Protein AF-A0A5B7HG41-F1 (afdb_monomer)

pLDDT: mean 73.23, std 20.16, range [29.34, 95.5]

Nearest PDB structures (foldseek):
  2it9-assembly1_A  TM=3.287E-01  e=5.854E-01  Prochlorococcus marinus str. NATL2A
  6t9a-assembly1_C  TM=4.843E-01  e=8.654E+00  Ralstonia solanacearum
  6t9b-assembly2_E  TM=4.792E-01  e=8.654E+00  Ralstonia solanacearum

Foldseek 3Di:
DDWDDDDDDDDDDDDDDDDDDDDDDDDAWDWDQGPVGDIWIGGQADPVQAVVQVCVVVVVVVVPDPFDKDWDWDADPHTIKIWIAGPPDGDIWIWDDDPRHTDTD

Structure (mmCIF, N/CA/C/O backbone):
data_AF-A0A5B7HG41-F1
#
_entry.id   AF-A0A5B7HG41-F1
#
loop_
_atom_site.group_PDB
_atom_site.id
_atom_site.type_symbol
_atom_site.label_atom_id
_atom_site.label_alt_id
_atom_site.label_comp_id
_atom_site.label_asym_id
_atom_site.label_entity_id
_atom_site.label_seq_id
_atom_site.pdbx_PDB_ins_code
_atom_site.Cartn_x
_atom_site.Cartn_y
_atom_site.Cartn_z
_atom_site.occupancy
_atom_site.B_iso_or_equiv
_atom_site.auth_seq_id
_atom_site.auth_comp_id
_atom_site.auth_asym_id
_atom_site.auth_atom_id
_atom_site.pdbx_PDB_model_num
ATOM 1 N N . MET A 1 1 ? 13.285 -18.397 5.730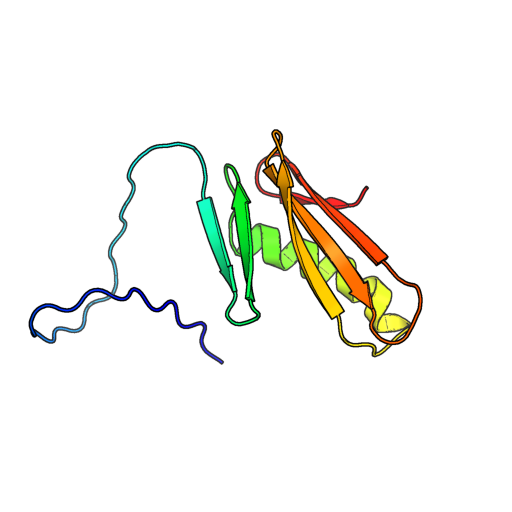 1.00 35.44 1 MET A N 1
ATOM 2 C CA . MET A 1 1 ? 12.002 -18.015 5.093 1.00 35.44 1 MET A CA 1
ATOM 3 C C . MET A 1 1 ? 12.424 -17.240 3.873 1.00 35.44 1 MET A C 1
ATOM 5 O O . MET A 1 1 ? 12.718 -16.057 3.974 1.00 35.44 1 MET A O 1
ATOM 9 N N . ASP A 1 2 ? 12.614 -17.965 2.782 1.00 29.70 2 ASP A N 1
ATOM 10 C CA . ASP A 1 2 ? 13.427 -17.530 1.655 1.00 29.70 2 ASP A CA 1
ATOM 11 C C . ASP A 1 2 ? 12.506 -17.191 0.485 1.00 29.70 2 ASP A C 1
ATOM 13 O O . ASP A 1 2 ? 11.620 -17.967 0.126 1.00 29.70 2 ASP A O 1
ATOM 17 N N . LEU A 1 3 ? 12.672 -15.979 -0.042 1.00 29.34 3 LEU A N 1
ATOM 18 C CA . LEU A 1 3 ? 11.930 -15.454 -1.181 1.00 29.34 3 LEU A CA 1
ATOM 19 C C . LEU A 1 3 ? 12.405 -16.196 -2.439 1.00 29.34 3 LEU A C 1
ATOM 21 O O . LEU A 1 3 ? 13.591 -16.158 -2.759 1.00 29.34 3 LEU A O 1
ATOM 25 N N . VAL A 1 4 ? 11.501 -16.862 -3.156 1.00 37.69 4 VAL A N 1
ATOM 26 C CA . VAL A 1 4 ? 11.825 -17.578 -4.399 1.00 37.69 4 VAL A CA 1
ATOM 27 C C . VAL A 1 4 ? 11.203 -16.827 -5.576 1.00 37.69 4 VAL A C 1
ATOM 29 O O . VAL A 1 4 ? 9.980 -16.761 -5.678 1.00 37.69 4 VAL A O 1
ATOM 32 N N . LEU A 1 5 ? 12.032 -16.274 -6.469 1.00 39.06 5 LEU A N 1
ATOM 33 C CA . LEU A 1 5 ? 11.602 -15.843 -7.804 1.00 39.06 5 LEU A CA 1
ATOM 34 C C . LEU A 1 5 ? 11.694 -17.048 -8.748 1.00 39.06 5 LEU A C 1
ATOM 36 O O . LEU A 1 5 ? 12.767 -17.626 -8.902 1.00 39.06 5 LEU A O 1
ATOM 40 N N . THR A 1 6 ? 10.578 -17.443 -9.360 1.00 41.19 6 THR A N 1
ATOM 41 C CA . THR A 1 6 ? 10.552 -18.484 -10.400 1.00 41.19 6 THR A CA 1
ATOM 42 C C . THR A 1 6 ? 10.412 -17.832 -11.771 1.00 41.19 6 THR A C 1
ATOM 44 O O . THR A 1 6 ? 9.385 -17.229 -12.067 1.00 41.19 6 THR A O 1
ATOM 47 N N . ASP A 1 7 ? 11.442 -17.977 -12.603 1.00 40.19 7 ASP A N 1
ATOM 48 C CA . ASP A 1 7 ? 11.385 -17.726 -14.044 1.00 40.19 7 ASP A CA 1
ATOM 49 C C . ASP A 1 7 ? 11.108 -19.068 -14.742 1.00 40.19 7 ASP A C 1
ATOM 51 O O . ASP A 1 7 ? 11.844 -20.041 -14.562 1.00 40.19 7 ASP A O 1
ATOM 55 N N . HIS A 1 8 ? 9.989 -19.165 -15.462 1.00 42.91 8 HIS A N 1
ATOM 56 C CA . HIS A 1 8 ? 9.702 -20.311 -16.322 1.00 42.91 8 HIS A CA 1
ATOM 57 C C . HIS A 1 8 ? 10.385 -20.086 -17.671 1.00 42.91 8 HIS A C 1
ATOM 59 O O . HIS A 1 8 ? 9.833 -19.407 -18.534 1.00 42.91 8 HIS A O 1
ATOM 65 N N . ASN A 1 9 ? 11.521 -20.743 -17.899 1.00 38.50 9 ASN A N 1
ATOM 66 C CA . ASN A 1 9 ? 11.915 -21.124 -19.248 1.00 38.50 9 ASN A CA 1
ATOM 67 C C . ASN A 1 9 ? 12.715 -22.432 -19.224 1.00 38.50 9 ASN A C 1
ATOM 69 O O . ASN A 1 9 ? 13.751 -22.555 -18.574 1.00 38.50 9 ASN A O 1
ATOM 73 N N . VAL A 1 10 ? 12.186 -23.444 -19.908 1.00 45.94 10 VAL A N 1
ATOM 74 C CA . VAL A 1 10 ? 12.814 -24.756 -20.064 1.00 45.94 10 VAL A CA 1
ATOM 75 C C . VAL A 1 10 ? 13.953 -24.641 -21.070 1.00 45.94 10 VAL A C 1
ATOM 77 O O . VAL A 1 10 ? 13.689 -24.314 -22.218 1.00 45.94 10 VAL A O 1
ATOM 80 N N . GLN A 1 11 ? 15.193 -24.943 -20.663 1.00 41.69 11 GLN A N 1
ATOM 81 C CA . GLN A 1 11 ? 16.225 -25.573 -21.504 1.00 41.69 11 GLN A CA 1
ATOM 82 C C . GLN A 1 11 ? 17.537 -25.816 -20.726 1.00 41.69 11 GLN A C 1
ATOM 84 O O . GLN A 1 11 ? 18.288 -24.889 -20.467 1.00 41.69 11 GLN A O 1
ATOM 89 N N . GLY A 1 12 ? 17.826 -27.097 -20.449 1.00 37.81 12 GLY A N 1
ATOM 90 C CA . GLY A 1 12 ? 19.184 -27.674 -20.451 1.00 37.81 12 GLY A CA 1
ATOM 91 C C . GLY A 1 12 ? 20.095 -27.445 -19.233 1.00 37.81 12 GLY A C 1
ATOM 92 O O . GLY A 1 12 ? 20.489 -26.330 -18.934 1.00 37.81 12 GLY A O 1
ATOM 93 N N . LEU A 1 13 ? 20.489 -28.547 -18.580 1.00 50.78 13 LEU A N 1
ATOM 94 C CA . LEU A 1 13 ? 21.401 -28.651 -17.428 1.00 50.78 13 LEU A CA 1
ATOM 95 C C . LEU A 1 13 ? 22.789 -28.001 -17.628 1.00 50.78 13 LEU A C 1
ATOM 97 O O . LEU A 1 13 ? 23.452 -28.308 -18.615 1.00 50.78 13 LEU A O 1
ATOM 101 N N . GLN A 1 14 ? 23.311 -27.333 -16.587 1.00 37.06 14 GLN A N 1
ATOM 102 C CA . GLN A 1 14 ? 24.569 -27.729 -15.919 1.00 37.06 14 GLN A CA 1
ATOM 103 C C . GLN A 1 14 ? 24.770 -26.994 -14.580 1.00 37.06 14 GLN A C 1
ATOM 105 O O . GLN A 1 14 ? 24.740 -25.770 -14.502 1.00 37.06 14 GLN A O 1
ATOM 110 N N . GLU A 1 15 ? 24.971 -27.772 -13.516 1.00 44.31 15 GLU A N 1
ATOM 111 C CA . GLU A 1 15 ? 25.266 -27.319 -12.156 1.00 44.31 15 GLU A CA 1
ATOM 112 C C . GLU A 1 15 ? 26.636 -26.626 -12.077 1.00 44.31 15 GLU A C 1
ATOM 114 O O . GLU A 1 15 ? 27.652 -27.214 -12.449 1.00 44.31 15 GLU A O 1
ATOM 119 N N . SER A 1 16 ? 26.699 -25.411 -11.525 1.00 36.72 16 SER A N 1
ATOM 120 C CA . SER A 1 16 ? 27.886 -24.931 -10.804 1.00 36.72 16 SER A CA 1
ATOM 121 C C . SER A 1 16 ? 27.565 -23.752 -9.889 1.00 36.72 16 SER A C 1
ATOM 123 O O . SER A 1 16 ? 26.957 -22.755 -10.264 1.00 36.72 16 SER A O 1
ATOM 125 N N . ASN A 1 17 ? 27.991 -23.934 -8.647 1.00 45.06 17 ASN A N 1
ATOM 126 C CA . ASN A 1 17 ? 27.910 -23.049 -7.503 1.00 45.06 17 ASN A CA 1
ATOM 127 C C . ASN A 1 17 ? 28.848 -21.841 -7.687 1.00 45.06 17 ASN A C 1
ATOM 129 O O . ASN A 1 17 ? 30.058 -22.009 -7.577 1.00 45.06 17 ASN A O 1
ATOM 133 N N . GLN A 1 18 ? 28.317 -20.639 -7.933 1.00 36.62 18 GLN A N 1
ATOM 134 C CA . GLN A 1 18 ? 29.016 -19.390 -7.606 1.00 36.62 18 GLN A CA 1
ATOM 135 C C . GLN A 1 18 ? 28.049 -18.198 -7.600 1.00 36.62 18 GLN A C 1
ATOM 137 O O . GLN A 1 18 ? 27.429 -17.871 -8.608 1.00 36.62 18 GLN A O 1
ATOM 142 N N . SER A 1 19 ? 27.938 -17.541 -6.443 1.00 48.84 19 SER A N 1
ATOM 143 C CA . SER A 1 19 ? 27.313 -16.227 -6.294 1.00 48.84 19 SER A CA 1
ATOM 144 C C . SER A 1 19 ? 27.894 -15.208 -7.275 1.00 48.84 19 SER A C 1
ATOM 146 O O . SER A 1 19 ? 29.103 -15.187 -7.508 1.00 48.84 19 SER A O 1
ATOM 148 N N . THR A 1 20 ? 27.030 -14.268 -7.674 1.00 49.38 20 THR A N 1
ATOM 149 C CA . THR A 1 20 ? 27.272 -13.003 -8.399 1.00 49.38 20 THR A CA 1
ATOM 150 C C . THR A 1 20 ? 26.962 -13.056 -9.894 1.00 49.38 20 THR A C 1
ATOM 152 O O . THR A 1 20 ? 27.801 -13.431 -10.703 1.00 49.38 20 THR A O 1
ATOM 155 N N . VAL A 1 21 ? 25.789 -12.538 -10.273 1.00 34.50 21 VAL A N 1
ATOM 156 C CA . VAL A 1 21 ? 25.589 -11.925 -11.593 1.00 34.50 21 VAL A CA 1
ATOM 157 C C . VAL A 1 21 ? 24.898 -10.581 -11.383 1.00 34.50 21 VAL A C 1
ATOM 159 O O . VAL A 1 21 ? 23.697 -10.496 -11.141 1.00 34.50 21 VAL A O 1
ATOM 162 N N . VAL A 1 22 ? 25.701 -9.518 -11.427 1.00 56.34 22 VAL A N 1
ATOM 163 C CA . VAL A 1 22 ? 25.222 -8.172 -11.746 1.00 56.34 22 VAL A CA 1
ATOM 164 C C . VAL A 1 22 ? 24.763 -8.221 -13.198 1.00 56.34 22 VAL A C 1
ATOM 166 O O . VAL A 1 22 ? 25.599 -8.385 -14.081 1.00 56.34 22 VAL A O 1
ATOM 169 N N . SER A 1 23 ? 23.466 -8.047 -13.442 1.00 37.69 23 SER A N 1
ATOM 170 C CA . SER A 1 23 ? 22.971 -7.679 -14.769 1.00 37.69 23 SER A CA 1
ATOM 171 C C . SER A 1 23 ? 22.253 -6.346 -14.677 1.00 37.69 23 SER A C 1
ATOM 173 O O . SER A 1 23 ? 21.169 -6.214 -14.113 1.00 37.69 23 SER A O 1
ATOM 175 N N . ARG A 1 24 ? 22.939 -5.342 -15.212 1.00 65.00 24 ARG A N 1
ATOM 176 C CA . ARG A 1 24 ? 22.463 -3.993 -15.467 1.00 65.00 24 ARG A CA 1
ATOM 177 C C . ARG A 1 24 ? 22.122 -3.940 -16.951 1.00 65.00 24 ARG A C 1
ATOM 179 O O . ARG A 1 24 ? 23.052 -4.005 -17.739 1.00 65.00 24 ARG A O 1
ATOM 186 N N . ASP A 1 25 ? 20.851 -3.764 -17.311 1.00 43.44 25 ASP A N 1
ATOM 187 C CA . ASP A 1 25 ? 20.480 -3.277 -18.648 1.00 43.44 25 ASP A CA 1
ATOM 188 C C . ASP A 1 25 ? 19.188 -2.425 -18.622 1.00 43.44 25 ASP A C 1
ATOM 190 O O . ASP A 1 25 ? 18.063 -2.901 -18.523 1.00 43.44 25 ASP A O 1
ATOM 194 N N . VAL A 1 26 ? 19.436 -1.113 -18.544 1.00 50.56 26 VAL A N 1
ATOM 195 C CA . VAL A 1 26 ? 18.783 0.062 -19.155 1.00 50.56 26 VAL A CA 1
ATOM 196 C C . VAL A 1 26 ? 17.326 -0.066 -19.656 1.00 50.56 26 VAL A C 1
ATOM 198 O O . VAL A 1 26 ? 17.096 -0.407 -20.805 1.00 50.56 26 VAL A O 1
ATOM 201 N N . PHE A 1 27 ? 16.355 0.344 -18.821 1.00 41.38 27 PHE A N 1
ATOM 202 C CA . PHE A 1 27 ? 15.407 1.469 -19.039 1.00 41.38 27 PHE A CA 1
ATOM 203 C C . PHE A 1 27 ? 14.517 1.672 -17.779 1.00 41.38 27 PHE A C 1
ATOM 205 O O . PHE A 1 27 ? 13.443 1.101 -17.621 1.00 41.38 27 PHE A O 1
ATOM 212 N N . GLY A 1 28 ? 14.989 2.512 -16.851 1.00 53.03 28 GLY A N 1
ATOM 213 C CA . GLY A 1 28 ? 14.171 3.395 -15.999 1.00 53.03 28 GLY A CA 1
ATOM 214 C C . GLY A 1 28 ? 13.310 2.852 -14.847 1.00 53.03 28 GLY A C 1
ATOM 215 O O . GLY A 1 28 ? 12.881 3.674 -14.041 1.00 53.03 28 GLY A O 1
ATOM 216 N N . SER A 1 29 ? 13.043 1.549 -14.707 1.00 62.19 29 SER A N 1
ATOM 217 C CA . SER A 1 29 ? 12.191 1.051 -13.607 1.00 62.19 29 SER A CA 1
ATOM 218 C C . SER A 1 29 ? 12.665 -0.281 -13.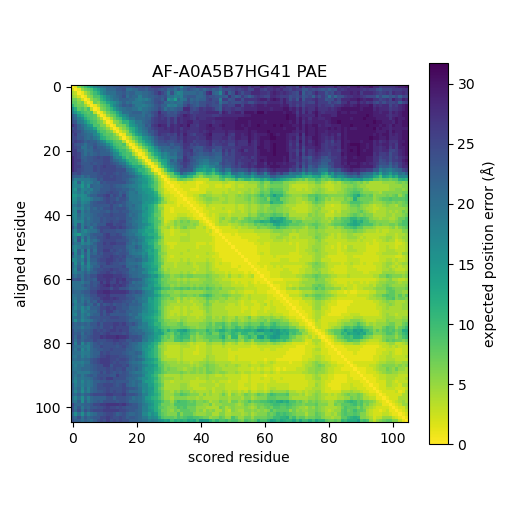025 1.00 62.19 29 SER A C 1
ATOM 220 O O . SER A 1 29 ? 12.955 -1.220 -13.758 1.00 62.19 29 SER A O 1
ATOM 222 N N . ASN A 1 30 ? 12.747 -0.349 -11.695 1.00 75.75 30 ASN A N 1
ATOM 223 C CA . ASN A 1 30 ? 13.028 -1.571 -10.948 1.00 75.75 30 ASN A CA 1
ATOM 224 C C . ASN A 1 30 ? 11.699 -2.286 -10.665 1.00 75.75 30 ASN A C 1
ATOM 226 O O . ASN A 1 30 ? 10.731 -1.639 -10.257 1.00 75.75 30 ASN A O 1
ATOM 230 N N . LEU A 1 31 ?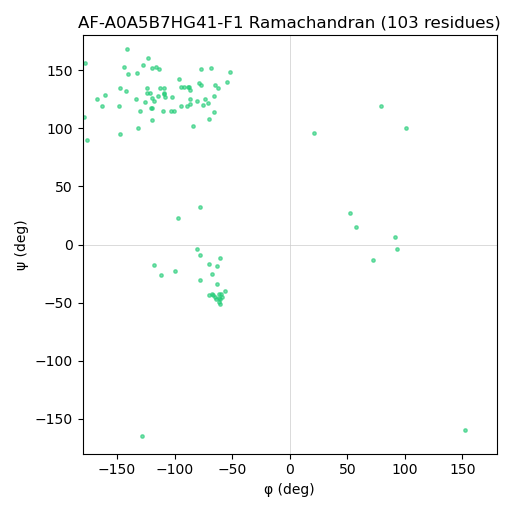 11.664 -3.606 -10.869 1.00 83.12 31 LEU A N 1
ATOM 231 C CA . LEU A 1 31 ? 10.547 -4.476 -10.498 1.00 83.12 31 LEU A CA 1
ATOM 232 C C . LEU A 1 31 ? 10.895 -5.230 -9.208 1.00 83.12 31 LEU A C 1
ATOM 234 O O . LEU A 1 31 ? 11.931 -5.889 -9.130 1.00 83.12 31 LEU A O 1
ATOM 238 N N . LEU A 1 32 ? 10.021 -5.155 -8.209 1.00 84.38 32 LEU A N 1
ATOM 239 C CA . LEU A 1 32 ? 10.122 -5.887 -6.949 1.00 84.38 32 LEU A CA 1
ATOM 240 C C . LEU A 1 32 ? 8.919 -6.815 -6.813 1.00 84.38 32 LEU A C 1
ATOM 242 O O . LEU A 1 32 ? 7.783 -6.352 -6.834 1.00 84.38 32 LEU A O 1
ATOM 246 N N . VAL A 1 33 ? 9.175 -8.110 -6.632 1.00 82.75 33 VAL A N 1
ATOM 247 C CA . VAL A 1 33 ? 8.135 -9.128 -6.443 1.00 82.75 33 VAL A CA 1
ATOM 248 C C . VAL A 1 33 ? 8.322 -9.797 -5.085 1.00 82.75 33 VAL A C 1
ATOM 250 O O . VAL A 1 33 ? 9.396 -10.303 -4.765 1.00 82.75 33 VAL A O 1
ATOM 253 N N . CYS A 1 34 ? 7.266 -9.800 -4.280 1.00 79.75 34 CYS A N 1
ATOM 254 C CA . CYS A 1 34 ? 7.201 -10.463 -2.986 1.00 79.75 34 CYS A CA 1
ATOM 255 C C . CYS A 1 34 ? 6.561 -11.846 -3.130 1.00 79.75 34 CYS A C 1
ATOM 257 O O . CYS A 1 34 ? 5.541 -11.990 -3.801 1.00 79.75 34 CYS A O 1
ATOM 259 N N . GLY A 1 35 ? 7.053 -12.843 -2.386 1.00 73.44 35 GLY A N 1
ATOM 260 C CA . GLY A 1 35 ? 6.382 -14.148 -2.260 1.00 73.44 35 GLY A CA 1
ATOM 261 C C . GLY A 1 35 ? 4.969 -14.072 -1.655 1.00 73.44 35 GLY A C 1
ATOM 262 O O . GLY A 1 35 ? 4.217 -15.037 -1.711 1.00 73.44 35 GLY A O 1
ATOM 263 N N . CYS A 1 36 ? 4.595 -12.915 -1.105 1.00 71.75 36 CYS A N 1
ATOM 264 C CA . CYS A 1 36 ? 3.250 -12.580 -0.651 1.00 71.75 36 CYS A CA 1
ATOM 265 C C . CYS A 1 36 ? 2.292 -12.137 -1.776 1.00 71.75 36 CYS A C 1
ATOM 267 O O . CYS A 1 36 ? 1.122 -11.890 -1.501 1.00 71.75 36 CYS A O 1
ATOM 269 N N . GLY A 1 37 ? 2.772 -12.016 -3.021 1.00 75.19 37 GLY A N 1
ATOM 270 C CA . GLY A 1 37 ? 1.986 -11.580 -4.182 1.00 75.19 37 GLY A CA 1
ATOM 271 C C . GLY A 1 37 ? 2.053 -10.078 -4.485 1.00 75.19 37 GLY A C 1
ATOM 272 O O . GLY A 1 37 ? 1.505 -9.644 -5.492 1.00 75.19 37 GLY A O 1
ATOM 273 N N . LEU A 1 38 ? 2.741 -9.281 -3.658 1.00 82.19 38 LEU A N 1
ATOM 274 C CA . LEU A 1 38 ? 2.949 -7.852 -3.909 1.00 82.19 38 LEU A CA 1
ATOM 275 C C . LEU A 1 38 ? 3.972 -7.646 -5.036 1.00 82.19 38 LEU A C 1
ATOM 277 O O . LEU A 1 38 ? 5.096 -8.140 -4.936 1.00 82.19 38 LEU A O 1
ATOM 281 N N . SER A 1 39 ? 3.600 -6.890 -6.070 1.00 83.94 39 SER A N 1
ATOM 282 C CA . SER A 1 39 ? 4.471 -6.544 -7.197 1.00 83.94 39 SER A CA 1
ATOM 283 C C . SER A 1 39 ? 4.523 -5.031 -7.379 1.00 83.94 39 SER A C 1
ATOM 285 O O . SER A 1 39 ? 3.488 -4.398 -7.577 1.00 83.94 39 SER A O 1
ATOM 287 N N . LEU A 1 40 ? 5.720 -4.449 -7.323 1.00 85.00 40 LEU A N 1
ATOM 288 C CA . LEU A 1 40 ? 5.941 -3.005 -7.424 1.00 85.00 40 LEU A CA 1
ATOM 289 C C . LEU A 1 40 ? 6.899 -2.695 -8.561 1.00 85.00 40 LEU A C 1
ATOM 291 O O . LEU A 1 40 ? 7.985 -3.263 -8.629 1.00 85.00 40 LEU A O 1
ATOM 295 N N . GLN A 1 41 ? 6.515 -1.751 -9.414 1.00 83.69 41 GLN A N 1
ATOM 296 C CA . GLN A 1 41 ? 7.358 -1.242 -10.485 1.00 83.69 41 GLN A CA 1
ATOM 297 C C . GLN A 1 41 ? 7.550 0.264 -10.316 1.00 83.69 41 GLN A C 1
ATOM 299 O O . GLN A 1 41 ? 6.585 1.006 -10.144 1.00 83.69 41 GLN A O 1
ATOM 304 N N . GLY A 1 42 ? 8.795 0.730 -10.372 1.00 76.88 42 GLY A N 1
ATOM 305 C CA . GLY A 1 42 ? 9.085 2.153 -10.223 1.00 76.88 42 GLY A CA 1
ATOM 306 C C . GLY A 1 42 ? 10.561 2.491 -10.364 1.00 76.88 42 GLY A C 1
ATOM 307 O O . GLY A 1 42 ? 11.440 1.649 -10.169 1.00 76.88 42 GLY A O 1
ATOM 308 N N . ALA A 1 43 ? 10.844 3.740 -10.723 1.00 72.19 43 ALA A N 1
ATOM 309 C CA . ALA A 1 43 ? 12.209 4.239 -10.809 1.00 72.19 43 ALA A CA 1
ATOM 310 C C . ALA A 1 43 ? 12.871 4.245 -9.423 1.00 72.19 43 ALA A C 1
ATOM 312 O O . ALA A 1 43 ? 12.256 4.655 -8.442 1.00 72.19 43 ALA A O 1
ATOM 313 N N . ASN A 1 44 ? 14.132 3.809 -9.351 1.00 75.44 44 ASN A N 1
ATOM 314 C CA . ASN A 1 44 ? 14.951 3.808 -8.130 1.00 75.44 44 ASN A CA 1
ATOM 315 C C . ASN A 1 44 ? 14.371 3.029 -6.934 1.00 75.44 44 ASN A C 1
ATOM 317 O O . ASN A 1 44 ? 14.876 3.166 -5.823 1.00 75.44 44 ASN A O 1
ATOM 321 N N . LEU A 1 45 ? 13.359 2.176 -7.134 1.00 79.50 45 LEU A N 1
ATOM 322 C CA . LEU A 1 45 ? 12.869 1.304 -6.069 1.00 79.50 45 LEU A CA 1
ATOM 323 C C . LEU A 1 45 ? 13.959 0.337 -5.618 1.00 79.50 45 LEU A C 1
ATOM 325 O O . LEU A 1 45 ? 14.599 -0.316 -6.446 1.00 79.50 45 LEU A O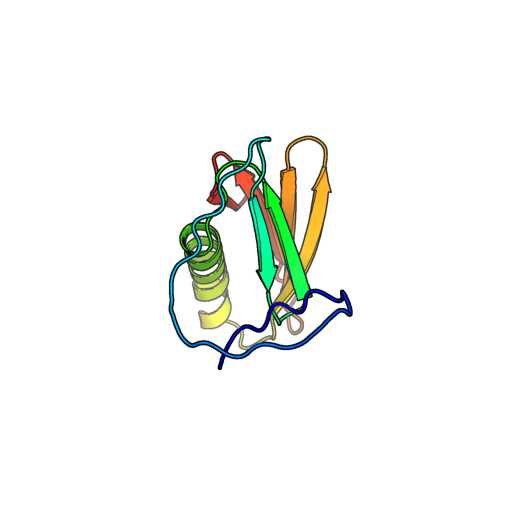 1
ATOM 329 N N . THR A 1 46 ? 14.113 0.184 -4.308 1.00 83.81 46 THR A N 1
ATOM 330 C CA . THR A 1 46 ? 14.969 -0.844 -3.718 1.00 83.81 46 THR A CA 1
ATOM 331 C C . THR A 1 46 ? 14.179 -1.652 -2.700 1.00 83.81 46 THR A C 1
ATOM 333 O O . THR A 1 46 ? 13.222 -1.161 -2.104 1.00 83.81 46 THR A O 1
ATOM 336 N N . LEU A 1 47 ? 14.591 -2.899 -2.466 1.00 82.44 47 LEU A N 1
ATOM 337 C CA . LEU A 1 47 ? 13.968 -3.736 -1.440 1.00 82.44 47 LEU A CA 1
ATOM 338 C C . LEU A 1 47 ? 14.013 -3.062 -0.061 1.00 82.44 47 LEU A C 1
ATOM 340 O O . LEU A 1 47 ? 13.035 -3.114 0.678 1.00 82.44 47 LEU A O 1
ATOM 344 N N . ASN A 1 48 ? 15.130 -2.409 0.268 1.00 83.88 48 ASN A N 1
ATOM 345 C CA . ASN A 1 48 ? 15.310 -1.751 1.559 1.00 83.88 48 ASN A CA 1
ATOM 346 C C . ASN A 1 48 ? 14.375 -0.549 1.728 1.00 83.88 48 ASN A C 1
ATOM 348 O O . ASN A 1 48 ? 13.772 -0.424 2.788 1.00 83.88 48 ASN A O 1
ATOM 352 N N . THR A 1 49 ? 14.218 0.303 0.707 1.00 84.38 49 THR A N 1
ATOM 353 C CA . THR A 1 49 ? 13.320 1.469 0.796 1.00 84.38 49 THR A CA 1
ATOM 354 C C . THR A 1 49 ? 11.864 1.035 0.938 1.00 84.38 49 THR A C 1
ATOM 356 O O . THR A 1 49 ? 11.174 1.498 1.842 1.00 84.38 49 THR A O 1
ATOM 359 N N . VAL A 1 50 ? 11.419 0.064 0.134 1.00 85.62 50 VAL A N 1
ATOM 360 C CA . VAL A 1 50 ? 10.062 -0.498 0.238 1.00 85.62 50 VAL A CA 1
ATOM 361 C C . VAL A 1 50 ? 9.819 -1.130 1.605 1.00 85.62 50 VAL A C 1
ATOM 363 O O . VAL A 1 50 ? 8.792 -0.873 2.231 1.00 85.62 50 VAL A O 1
ATOM 366 N N . LYS A 1 51 ? 10.765 -1.945 2.084 1.00 86.81 51 LYS A N 1
ATOM 367 C CA . LYS A 1 51 ? 10.651 -2.616 3.378 1.00 86.81 51 LYS A CA 1
ATOM 368 C C . LYS A 1 51 ? 10.528 -1.608 4.520 1.00 86.81 51 LYS A C 1
ATOM 370 O O . LYS A 1 51 ? 9.588 -1.719 5.298 1.00 86.81 51 LYS A O 1
ATOM 375 N N . SER A 1 52 ? 11.424 -0.624 4.588 1.00 88.38 52 SER A N 1
ATOM 376 C CA . SER A 1 52 ? 11.412 0.391 5.647 1.00 88.38 52 SER A CA 1
ATOM 377 C C . SER A 1 52 ? 10.110 1.197 5.662 1.00 88.38 52 SER A C 1
ATOM 379 O O . SER A 1 52 ? 9.548 1.422 6.732 1.00 88.38 52 SER A O 1
ATOM 381 N N . SER A 1 53 ? 9.593 1.596 4.493 1.00 87.56 53 SER A N 1
ATOM 382 C CA . SER A 1 53 ? 8.314 2.313 4.412 1.00 87.56 53 SER A CA 1
ATOM 383 C C . SER A 1 53 ? 7.146 1.457 4.900 1.00 87.56 53 SER A C 1
ATOM 385 O O . SER A 1 53 ? 6.363 1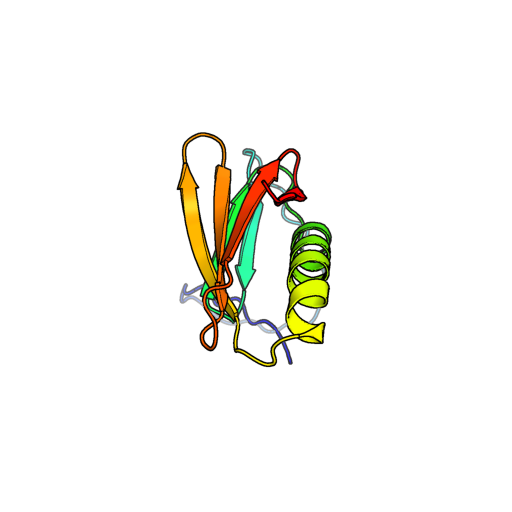.912 5.730 1.00 87.56 53 SER A O 1
ATOM 387 N N . LEU A 1 54 ? 7.053 0.200 4.448 1.00 87.94 54 LEU A N 1
ATOM 388 C CA . LEU A 1 54 ? 6.008 -0.716 4.908 1.00 87.94 54 LEU 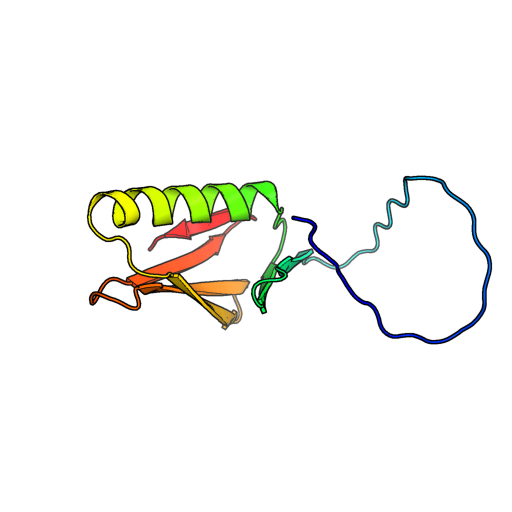A CA 1
ATOM 389 C C . LEU A 1 54 ? 6.110 -0.961 6.418 1.00 87.94 54 LEU A C 1
ATOM 391 O O . LEU A 1 54 ? 5.106 -0.884 7.118 1.00 87.94 54 LEU A O 1
ATOM 395 N N . GLU A 1 55 ? 7.306 -1.219 6.945 1.00 90.12 55 GLU A N 1
ATOM 396 C CA . GLU A 1 55 ? 7.512 -1.424 8.381 1.00 90.12 55 GLU A CA 1
ATOM 397 C C . GLU A 1 55 ? 7.070 -0.205 9.195 1.00 90.12 55 GLU A C 1
ATOM 399 O O . GLU A 1 55 ? 6.345 -0.370 10.177 1.00 90.12 55 GLU A O 1
ATOM 404 N N . ASN A 1 56 ? 7.424 1.009 8.769 1.00 88.75 56 ASN A N 1
ATOM 405 C CA . ASN A 1 56 ? 7.010 2.238 9.447 1.00 88.75 56 ASN A CA 1
ATOM 406 C C . ASN A 1 56 ? 5.486 2.405 9.461 1.00 88.75 56 ASN A C 1
ATOM 408 O O . ASN A 1 56 ? 4.905 2.624 10.528 1.00 88.75 56 ASN A O 1
ATOM 412 N N . THR A 1 57 ? 4.835 2.249 8.307 1.00 88.44 57 THR A N 1
ATOM 413 C CA . THR A 1 57 ? 3.376 2.375 8.182 1.00 88.44 57 THR A CA 1
ATOM 414 C C . THR A 1 57 ? 2.647 1.332 9.034 1.00 88.44 57 THR A C 1
ATOM 416 O O . THR A 1 57 ? 1.688 1.644 9.742 1.00 88.44 57 THR A O 1
ATOM 419 N N . LEU A 1 58 ? 3.124 0.085 9.025 1.00 90.25 58 LEU A N 1
ATOM 420 C CA . LEU A 1 58 ? 2.474 -1.021 9.729 1.00 90.25 58 LEU A CA 1
ATOM 421 C C . LEU A 1 58 ? 2.747 -1.027 11.237 1.00 90.25 58 LEU 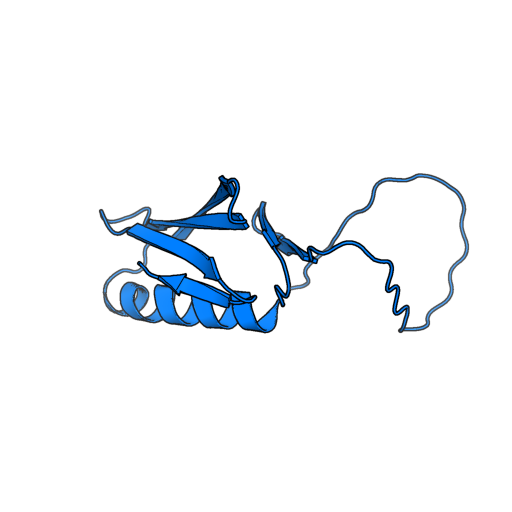A C 1
ATOM 423 O O . LEU A 1 58 ? 1.894 -1.477 12.005 1.00 90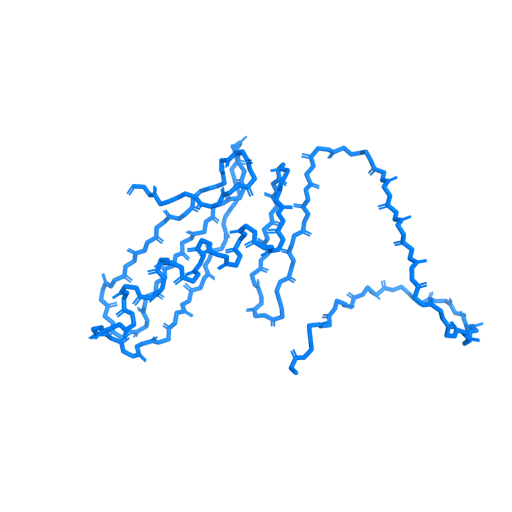.25 58 LEU A O 1
ATOM 427 N N . THR A 1 59 ? 3.906 -0.531 11.678 1.00 91.56 59 THR A N 1
ATOM 428 C CA . THR A 1 59 ? 4.288 -0.505 13.101 1.00 91.56 59 THR A CA 1
ATOM 429 C C . THR A 1 59 ? 3.344 0.357 13.930 1.00 91.56 59 THR A C 1
ATOM 431 O O . THR A 1 59 ? 3.069 0.026 15.080 1.00 91.56 59 THR A O 1
ATOM 434 N N . GLN A 1 60 ? 2.815 1.443 13.367 1.00 85.94 60 GLN A N 1
ATOM 435 C CA . GLN A 1 60 ? 1.860 2.289 14.088 1.00 85.94 60 GLN A CA 1
ATOM 436 C C . GLN A 1 60 ? 0.514 1.592 14.269 1.00 85.94 60 GLN A C 1
ATOM 438 O O . GLN A 1 60 ? -0.062 1.594 15.356 1.00 85.94 60 GLN A O 1
ATOM 443 N N . HIS A 1 61 ? 0.029 0.933 13.220 1.00 91.25 61 HIS A N 1
ATOM 444 C CA . HIS A 1 61 ? -1.234 0.216 13.293 1.00 91.25 61 HIS A CA 1
ATOM 445 C C . HIS A 1 61 ? -1.162 -1.002 14.223 1.00 91.25 61 HIS A C 1
ATOM 447 O O . HIS A 1 61 ? -2.072 -1.229 15.026 1.00 91.25 61 HIS A O 1
ATOM 453 N N . SER A 1 62 ? -0.068 -1.768 14.152 1.00 90.88 62 SER A N 1
ATOM 454 C CA . SER A 1 62 ? 0.087 -3.024 14.896 1.00 90.88 62 SER A CA 1
ATOM 455 C C . SER A 1 62 ? 0.085 -2.850 16.419 1.00 90.88 62 SER A C 1
ATOM 457 O O . SER A 1 62 ? -0.206 -3.802 17.143 1.00 90.88 62 SER A O 1
ATOM 459 N N . GLN A 1 63 ? 0.326 -1.632 16.916 1.00 93.00 63 GLN A N 1
ATOM 460 C CA . GLN A 1 63 ? 0.198 -1.289 18.338 1.00 93.00 63 GLN A CA 1
ATOM 461 C C . GLN A 1 63 ? -1.250 -1.328 18.843 1.00 93.00 63 GLN A C 1
ATOM 463 O O . GLN A 1 63 ? -1.477 -1.508 20.038 1.00 93.00 63 GLN A O 1
ATOM 468 N N . THR A 1 64 ? -2.229 -1.145 17.956 1.00 92.88 64 THR A N 1
ATOM 469 C CA . THR A 1 64 ? -3.651 -1.012 18.321 1.00 92.88 64 THR A CA 1
ATOM 470 C C . THR A 1 64 ? -4.527 -2.120 17.745 1.00 92.88 64 THR A C 1
ATOM 472 O O . THR A 1 64 ? -5.631 -2.351 18.236 1.00 92.88 64 THR A O 1
ATOM 475 N N . CYS A 1 65 ? -4.043 -2.841 16.732 1.00 94.44 65 CYS A N 1
ATOM 476 C CA . CYS A 1 65 ? -4.785 -3.905 16.075 1.00 94.44 65 CYS A CA 1
ATOM 477 C C . CYS A 1 65 ? -3.848 -5.017 15.584 1.00 94.44 65 CYS A C 1
ATOM 479 O O . CYS A 1 65 ? -2.825 -4.763 14.958 1.00 94.44 65 CYS A O 1
ATOM 481 N N . LEU A 1 66 ? -4.235 -6.271 15.828 1.00 92.62 66 LEU A N 1
ATOM 482 C CA . LEU A 1 66 ? -3.503 -7.471 15.394 1.00 92.62 66 LEU A CA 1
ATOM 483 C C . LEU A 1 66 ? -4.064 -8.052 14.085 1.00 92.62 66 LEU A C 1
ATOM 485 O O . LEU A 1 66 ? -3.943 -9.250 13.816 1.00 92.62 66 LEU A O 1
ATOM 489 N N . GLY A 1 67 ? -4.744 -7.217 13.300 1.00 91.25 67 GLY A N 1
ATOM 490 C CA . GLY A 1 67 ? -5.332 -7.621 12.035 1.00 91.25 67 GLY A CA 1
ATOM 491 C C . GLY A 1 67 ? -4.285 -7.945 10.988 1.00 91.25 67 GLY A C 1
ATOM 492 O O . GLY A 1 67 ? -3.162 -7.441 11.007 1.00 91.25 67 GLY A O 1
ATOM 493 N N . ARG A 1 68 ? -4.659 -8.828 10.062 1.00 90.19 68 ARG A N 1
ATOM 494 C CA . ARG A 1 68 ? -3.800 -9.138 8.926 1.00 90.19 68 ARG A CA 1
ATOM 495 C C . ARG A 1 68 ? -3.886 -8.005 7.919 1.00 90.19 68 ARG A C 1
ATOM 497 O O . ARG A 1 68 ? -4.972 -7.513 7.614 1.00 90.19 68 ARG A O 1
ATOM 504 N N . MET A 1 69 ? -2.725 -7.647 7.393 1.00 91.62 69 MET A N 1
ATOM 505 C CA . MET A 1 69 ? -2.594 -6.634 6.361 1.00 91.62 69 MET A CA 1
ATOM 506 C C . MET A 1 69 ? -2.784 -7.258 4.993 1.00 91.62 69 MET A C 1
ATOM 508 O O . MET A 1 69 ? -2.196 -8.299 4.694 1.00 91.62 69 MET A O 1
ATOM 512 N N . SER A 1 70 ? -3.598 -6.606 4.174 1.00 90.88 70 SER A N 1
ATOM 513 C CA . SER A 1 70 ? -3.763 -6.928 2.762 1.00 90.88 70 SER A CA 1
ATOM 514 C C . SER A 1 70 ? -3.204 -5.789 1.925 1.00 90.88 70 SER A C 1
ATOM 516 O O . SER A 1 70 ? -3.470 -4.620 2.202 1.00 90.88 70 SER A O 1
ATOM 518 N N . PHE A 1 71 ? -2.431 -6.145 0.903 1.00 90.19 71 PHE A N 1
ATOM 519 C CA . PHE A 1 71 ? -1.755 -5.199 0.024 1.00 90.19 71 PHE A CA 1
ATOM 520 C C . PHE A 1 71 ? -2.345 -5.319 -1.373 1.00 90.19 71 PHE A C 1
ATOM 522 O O . PHE A 1 71 ? -2.403 -6.414 -1.931 1.00 90.19 71 PHE A O 1
ATOM 529 N N . THR A 1 72 ? -2.765 -4.196 -1.937 1.00 89.19 72 THR A N 1
ATOM 530 C CA . THR A 1 72 ? -3.220 -4.107 -3.325 1.00 89.19 72 THR A CA 1
ATOM 531 C C . THR A 1 72 ? -2.338 -3.109 -4.051 1.00 89.19 72 THR A C 1
ATOM 533 O O . THR A 1 72 ? -2.309 -1.937 -3.688 1.00 89.19 72 THR A O 1
ATOM 536 N N . SER A 1 73 ? -1.610 -3.566 -5.067 1.00 85.75 73 SER A N 1
ATOM 537 C CA . SER A 1 73 ? -0.808 -2.691 -5.920 1.00 85.75 73 SER A CA 1
ATOM 538 C C . SER A 1 73 ? -1.606 -2.240 -7.138 1.00 85.75 73 SER A C 1
ATOM 540 O O . SER A 1 73 ? -2.234 -3.064 -7.806 1.00 85.75 73 SER A O 1
ATOM 542 N N . THR A 1 74 ? -1.528 -0.958 -7.470 1.00 84.81 74 THR A N 1
ATOM 543 C CA . THR A 1 74 ? -1.997 -0.414 -8.750 1.00 84.81 74 THR A CA 1
ATOM 544 C C . THR A 1 74 ? -0.847 0.302 -9.444 1.00 84.81 74 THR A C 1
ATOM 546 O O . THR A 1 74 ? 0.148 0.640 -8.810 1.00 84.81 74 THR A O 1
ATOM 549 N N . THR A 1 75 ? -0.942 0.507 -10.751 1.00 78.50 75 THR A N 1
ATOM 550 C CA . THR A 1 75 ? 0.025 1.304 -11.509 1.00 78.50 75 THR A CA 1
ATOM 551 C C . THR A 1 75 ? -0.706 2.412 -12.249 1.00 78.50 75 THR A C 1
ATOM 553 O O . THR A 1 75 ? -1.759 2.179 -12.846 1.00 78.50 75 THR A O 1
ATOM 556 N N . ASP A 1 76 ? -0.163 3.622 -12.195 1.00 74.31 76 ASP A N 1
ATOM 557 C CA . ASP A 1 76 ? -0.637 4.771 -12.963 1.00 74.31 76 ASP A CA 1
ATOM 558 C C . ASP A 1 76 ? 0.520 5.431 -13.735 1.00 74.31 76 ASP A C 1
ATOM 560 O O . ASP A 1 76 ? 1.579 4.836 -13.943 1.00 74.31 76 ASP A O 1
ATOM 564 N N . THR A 1 77 ? 0.308 6.654 -14.225 1.00 68.81 77 THR A N 1
ATOM 565 C CA . THR A 1 77 ? 1.313 7.398 -14.996 1.00 68.81 77 THR A CA 1
ATOM 566 C C . THR A 1 77 ? 2.508 7.871 -14.164 1.00 68.81 77 THR A C 1
ATOM 568 O O . THR A 1 77 ? 3.531 8.229 -14.748 1.00 68.81 77 THR A O 1
ATOM 571 N N . GLN A 1 78 ? 2.396 7.892 -12.833 1.00 64.06 78 GLN A N 1
ATOM 572 C CA . GLN A 1 78 ? 3.430 8.335 -11.896 1.00 64.06 78 GLN A CA 1
ATOM 573 C C . GLN A 1 78 ? 4.200 7.163 -11.271 1.00 64.06 78 GLN A C 1
ATOM 575 O O . GLN A 1 78 ? 5.357 7.341 -10.886 1.00 64.06 78 GLN A O 1
ATOM 580 N N . GLY A 1 79 ? 3.620 5.961 -11.231 1.00 71.75 79 GLY A N 1
ATOM 581 C CA . GLY A 1 79 ? 4.325 4.747 -10.820 1.00 71.75 79 GLY A CA 1
ATOM 582 C C . GLY A 1 79 ? 3.406 3.689 -10.222 1.00 71.75 79 GLY A C 1
ATOM 583 O O . GLY A 1 79 ? 2.201 3.681 -10.467 1.00 71.75 79 GLY A O 1
ATOM 584 N N . ALA A 1 80 ? 3.981 2.763 -9.448 1.00 78.62 80 ALA A N 1
ATOM 585 C CA . ALA A 1 80 ? 3.180 1.867 -8.625 1.00 78.62 80 ALA A CA 1
ATOM 586 C C . ALA A 1 80 ? 2.692 2.571 -7.350 1.00 78.62 80 ALA A C 1
ATOM 588 O O . ALA A 1 80 ? 3.435 3.287 -6.680 1.00 78.62 80 ALA A O 1
ATOM 589 N N . ASN A 1 81 ? 1.439 2.312 -7.008 1.00 85.31 81 ASN A N 1
ATOM 590 C CA . ASN A 1 81 ? 0.796 2.703 -5.767 1.00 85.31 81 ASN A CA 1
ATOM 591 C C . ASN A 1 81 ? 0.408 1.447 -4.988 1.00 85.31 81 ASN A C 1
ATOM 593 O O . ASN A 1 81 ? 0.160 0.391 -5.575 1.00 85.31 81 ASN A O 1
ATOM 597 N N . VAL A 1 82 ? 0.332 1.555 -3.667 1.00 89.31 82 VAL A N 1
ATOM 598 C CA . VAL A 1 82 ? 0.002 0.459 -2.760 1.00 89.31 82 VAL A CA 1
ATOM 599 C C . VAL A 1 82 ? -1.099 0.907 -1.819 1.00 89.31 82 VAL A C 1
ATOM 601 O O . VAL A 1 82 ? -0.894 1.762 -0.965 1.00 89.31 82 VAL A O 1
ATOM 604 N N . LEU A 1 83 ? -2.260 0.277 -1.939 1.00 91.25 83 LEU A N 1
ATOM 605 C CA . LEU A 1 83 ? -3.297 0.337 -0.925 1.00 91.25 83 LEU A CA 1
ATOM 606 C C . LEU A 1 83 ? -3.042 -0.762 0.109 1.00 91.25 83 LEU A C 1
ATOM 608 O O . LEU A 1 83 ? -2.961 -1.947 -0.231 1.00 91.25 83 LEU A O 1
ATOM 612 N N . ILE A 1 84 ? -2.953 -0.367 1.371 1.00 92.25 84 ILE A N 1
ATOM 613 C CA . ILE A 1 84 ? -2.832 -1.256 2.522 1.00 92.25 84 ILE A CA 1
ATOM 614 C C . ILE A 1 84 ? -4.149 -1.203 3.286 1.00 92.25 84 ILE A C 1
ATOM 616 O O . ILE A 1 84 ? -4.652 -0.122 3.579 1.00 92.25 84 ILE A O 1
ATOM 620 N N . THR A 1 85 ? -4.707 -2.364 3.613 1.00 93.94 85 THR A N 1
ATOM 621 C CA . THR A 1 85 ? -5.962 -2.481 4.371 1.00 93.94 85 THR A CA 1
ATOM 622 C C . THR A 1 85 ? -5.824 -3.491 5.499 1.00 93.94 85 THR A C 1
ATOM 624 O O . THR A 1 85 ? -5.094 -4.481 5.376 1.00 93.94 85 THR A O 1
ATOM 627 N N . CYS A 1 86 ? -6.538 -3.253 6.598 1.00 95.38 86 CYS A N 1
ATOM 628 C CA . CYS A 1 86 ? -6.642 -4.198 7.704 1.00 95.38 86 CYS A CA 1
ATOM 629 C C . CYS A 1 86 ? -7.892 -5.075 7.553 1.00 95.38 86 CYS A C 1
ATOM 631 O O . CYS A 1 86 ? -8.984 -4.591 7.281 1.00 95.38 86 CYS A O 1
ATOM 633 N N . SER A 1 87 ? -7.757 -6.383 7.778 1.00 93.62 87 SER A N 1
ATOM 634 C CA . SER A 1 87 ? -8.890 -7.314 7.691 1.00 93.62 87 SER A CA 1
ATOM 635 C C . SER A 1 87 ? -9.822 -7.300 8.912 1.00 93.62 87 SER A C 1
ATOM 637 O O . SER A 1 87 ? -10.828 -8.006 8.906 1.00 93.62 87 SER A O 1
ATOM 639 N N . LEU A 1 88 ? -9.446 -6.617 10.000 1.00 95.50 88 LEU A N 1
ATOM 640 C CA . LEU A 1 88 ? -10.182 -6.637 11.275 1.00 95.50 88 LEU A CA 1
ATOM 641 C C . LEU A 1 88 ? -10.853 -5.308 11.626 1.00 95.50 88 LEU A C 1
ATOM 643 O O . LEU A 1 88 ? -11.828 -5.310 12.374 1.00 95.50 88 LEU A O 1
ATOM 647 N N . CYS A 1 89 ? -10.343 -4.186 11.131 1.00 95.50 89 CYS A N 1
ATOM 648 C CA . CYS A 1 89 ? -10.906 -2.863 11.378 1.00 95.50 89 CYS A CA 1
ATOM 649 C C . CYS A 1 89 ? -10.821 -2.006 10.115 1.00 95.50 89 CYS A C 1
ATOM 651 O O . CYS A 1 89 ? -10.129 -2.360 9.166 1.00 95.50 89 CYS A O 1
ATOM 653 N N . ASP A 1 90 ? -11.503 -0.864 10.123 1.00 93.81 90 ASP A N 1
ATOM 654 C CA . ASP A 1 90 ? -11.640 0.031 8.966 1.00 93.81 90 ASP A CA 1
ATOM 655 C C . ASP A 1 90 ? -10.393 0.903 8.711 1.00 93.81 90 ASP A C 1
ATOM 657 O O . ASP A 1 90 ? -10.474 2.060 8.308 1.00 93.81 90 ASP A O 1
ATOM 661 N N . TRP A 1 91 ? -9.208 0.376 9.024 1.00 95.00 91 TRP A N 1
ATOM 662 C CA . TRP A 1 91 ? -7.954 1.077 8.786 1.00 95.00 91 TRP A CA 1
ATOM 663 C C . TRP A 1 91 ? -7.443 0.805 7.374 1.00 95.00 91 TRP A C 1
ATOM 665 O O . TRP A 1 91 ? -7.388 -0.344 6.919 1.00 95.00 91 TRP A O 1
ATOM 675 N N . MET A 1 92 ? -6.992 1.872 6.724 1.00 94.38 92 MET A N 1
ATOM 676 C CA . MET A 1 92 ? -6.341 1.843 5.424 1.00 94.38 92 MET A CA 1
ATOM 677 C C . MET A 1 92 ? -5.236 2.898 5.351 1.00 94.38 92 MET A C 1
ATOM 679 O O . MET A 1 92 ? -5.310 3.924 6.025 1.00 94.38 92 MET A O 1
ATOM 683 N N . SER A 1 93 ? -4.230 2.646 4.518 1.00 92.38 93 SER A N 1
ATOM 684 C CA . SER A 1 93 ? -3.170 3.597 4.165 1.00 92.38 93 SER A CA 1
ATOM 685 C C . SER A 1 93 ? -2.851 3.450 2.682 1.00 92.38 93 SER A C 1
ATOM 687 O O . SER A 1 93 ? -2.968 2.360 2.111 1.00 92.38 93 SER A O 1
ATOM 689 N N . PHE A 1 94 ? -2.499 4.562 2.048 1.00 90.44 94 PHE A N 1
ATOM 690 C CA . PHE A 1 94 ? -2.179 4.613 0.633 1.00 90.44 94 PHE A CA 1
ATOM 691 C C . PHE A 1 94 ? -0.748 5.108 0.475 1.00 90.44 94 PHE A C 1
ATOM 693 O O . PHE A 1 94 ? -0.435 6.229 0.864 1.00 90.44 94 PHE A O 1
ATOM 700 N N . LEU A 1 95 ? 0.107 4.263 -0.097 1.00 88.94 95 LEU A N 1
ATOM 701 C CA . LEU A 1 95 ? 1.501 4.585 -0.354 1.00 88.94 95 LEU A CA 1
ATOM 702 C C . LEU A 1 95 ? 1.733 4.752 -1.853 1.00 88.94 95 LEU A C 1
ATOM 704 O O . LEU A 1 95 ? 1.391 3.864 -2.632 1.00 88.94 95 LEU A O 1
ATOM 708 N N . PHE A 1 96 ? 2.364 5.844 -2.262 1.00 85.88 96 PHE A N 1
ATOM 709 C CA . PHE A 1 96 ? 2.764 6.076 -3.652 1.00 85.88 96 PHE A CA 1
ATOM 710 C C . PHE A 1 96 ? 4.284 6.097 -3.771 1.00 85.88 96 PHE A C 1
ATOM 712 O O . PHE A 1 96 ? 4.992 6.440 -2.822 1.00 85.88 96 PHE A O 1
ATOM 719 N N . ILE A 1 97 ? 4.806 5.713 -4.936 1.00 81.06 97 ILE A N 1
ATOM 720 C CA . ILE A 1 97 ? 6.247 5.776 -5.176 1.00 81.06 97 ILE A CA 1
ATOM 721 C C . ILE A 1 97 ? 6.647 7.196 -5.546 1.00 81.06 97 ILE A C 1
ATOM 723 O O . ILE A 1 97 ? 6.202 7.738 -6.556 1.00 81.06 97 ILE A O 1
ATOM 727 N N . GLN A 1 98 ? 7.580 7.760 -4.788 1.00 78.44 98 GLN A N 1
ATOM 728 C CA . GLN A 1 98 ? 8.232 9.017 -5.115 1.00 78.44 98 GLN A CA 1
ATOM 729 C C . GLN A 1 98 ? 9.742 8.864 -4.932 1.00 78.44 98 GLN A C 1
ATOM 731 O O . GLN A 1 98 ? 10.214 8.443 -3.884 1.00 78.44 98 GLN A O 1
ATOM 736 N N . ASN A 1 99 ? 10.519 9.175 -5.975 1.00 74.19 99 ASN A N 1
ATOM 737 C CA . ASN A 1 99 ? 11.989 9.135 -5.942 1.00 74.19 99 ASN A CA 1
ATOM 738 C C . ASN A 1 99 ? 12.613 7.805 -5.446 1.00 74.19 99 ASN A C 1
ATOM 740 O O . ASN A 1 99 ? 13.743 7.803 -4.966 1.00 74.19 99 ASN A O 1
ATOM 744 N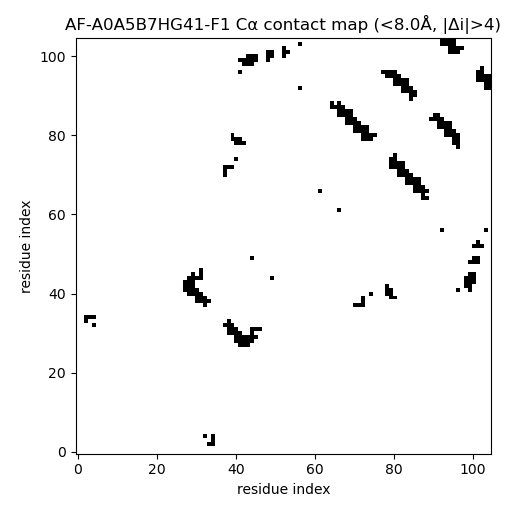 N . GLY A 1 100 ? 11.924 6.668 -5.605 1.00 72.00 100 GLY A N 1
ATOM 745 C CA . GLY A 1 100 ? 12.404 5.351 -5.156 1.00 72.00 100 GLY A CA 1
ATOM 746 C C . GLY A 1 100 ? 11.989 4.951 -3.734 1.00 72.00 100 GLY A C 1
ATOM 747 O O . GLY A 1 100 ? 12.407 3.894 -3.248 1.00 72.00 100 GLY A O 1
ATOM 748 N N . GLU A 1 101 ? 11.142 5.750 -3.088 1.00 75.12 101 GLU A N 1
ATOM 749 C CA . GLU A 1 101 ? 10.582 5.503 -1.756 1.00 75.12 101 GLU A CA 1
ATOM 750 C C . GLU A 1 101 ? 9.053 5.411 -1.816 1.00 75.12 101 GLU A C 1
ATOM 752 O O . GLU A 1 101 ? 8.428 5.985 -2.706 1.00 75.12 101 GLU A O 1
ATOM 757 N N . LEU A 1 102 ? 8.452 4.663 -0.885 1.00 80.00 102 LEU A N 1
ATOM 758 C CA . LEU A 1 102 ? 7.002 4.648 -0.680 1.00 80.00 102 LEU A CA 1
ATOM 759 C C . LEU A 1 102 ? 6.645 5.740 0.335 1.00 80.00 102 LEU A C 1
ATOM 761 O O . LEU A 1 102 ? 7.103 5.679 1.481 1.00 80.00 102 LEU A O 1
ATOM 765 N N . CYS A 1 103 ? 5.834 6.706 -0.086 1.00 79.69 103 CYS A N 1
ATOM 766 C CA . CYS A 1 103 ? 5.376 7.833 0.723 1.00 79.69 103 CYS A CA 1
ATOM 767 C C . CYS A 1 103 ? 3.888 7.680 1.055 1.00 79.69 103 CYS A C 1
ATOM 769 O O . CYS A 1 103 ? 3.103 7.345 0.172 1.00 79.69 103 CYS A O 1
ATOM 771 N N . ASP A 1 104 ? 3.520 7.919 2.316 1.00 79.00 104 ASP A N 1
ATOM 772 C CA . ASP A 1 104 ? 2.122 8.008 2.766 1.00 79.00 104 ASP A CA 1
ATOM 773 C C . ASP A 1 104 ? 1.526 9.370 2.369 1.00 79.00 104 ASP A C 1
ATOM 775 O O . ASP A 1 104 ? 2.270 10.348 2.225 1.00 79.00 104 ASP A O 1
ATOM 779 N N . VAL A 1 105 ? 0.210 9.409 2.140 1.00 68.81 105 VAL A N 1
ATOM 780 C CA . VAL A 1 105 ? -0.545 10.621 1.754 1.00 68.81 105 VAL A CA 1
ATOM 781 C C . VAL A 1 105 ? -0.845 11.509 2.957 1.00 68.81 105 VAL A C 1
ATOM 783 O O . VAL A 1 105 ? -1.351 10.982 3.969 1.00 68.81 105 VAL A O 1
#

Radius of gyration: 16.74 Å; Cα contacts (8 Å, |Δi|>4): 149; chains: 1; bounding box: 41×39×40 Å

Mean predicted aligned error: 12.69 Å

Secondary structure (DSSP, 8-state):
--------------------------SS-EEEE-TTS-EEEETT--HHHHHHHHHHHHHHHHTT--PPEEEEEEE-SS-EEEEEEESSSS-EEEEEEETTEEEE-

Sequence (105 aa):
MDLVLTDHNVQGLQESNQSTVVSRDVFGSNLLVCGCGLSLQGANLTLNTVKSSLENTLTQHSQTCLGRMSFTSTTDTQGANVLITCSLCDWMSFLFIQNGELCDV

Solvent-accessible surface area (backbone atoms only — not comparable to full-atom values): 6746 Å² total; per-residue (Å²): 140,81,80,73,87,84,82,93,74,94,77,83,92,79,93,78,94,71,89,85,81,90,81,87,80,92,78,78,58,37,78,47,77,44,84,86,71,50,60,43,47,30,45,71,47,42,72,66,40,46,49,52,37,50,50,58,63,46,55,64,51,53,77,80,42,90,51,57,76,46,78,46,66,49,73,62,97,79,30,26,32,36,42,37,35,39,78,72,51,97,51,70,49,52,31,38,50,52,97,22,31,51,42,76,121

InterPro domains:
  IPR028159 RPA-interacting protein, C-terminal domain [PF14768] (29-93)

Organism: Portunus trituberculatus (NCBI:txid210409)